Protein AF-A0A6I1MN22-F1 (afdb_monomer_lite)

Secondary structure (DSSP, 8-state):
---EEEEESS-HHHHHHHHHHHHHTT--TTTEEEEE--TT-----HHHHHHHHHHHHHH--

Radius of gyration: 12.57 Å; chains: 1; bounding box: 25×34×22 Å

Foldseek 3Di:
DAAAEDEDAADPPVQVVSVVVCVVVVHDPVRYFYHYNDPPDPPDPPSVVVVVVVVVVVVPD

Structure (mmCIF, N/CA/C/O backbone):
data_AF-A0A6I1MN22-F1
#
_entry.id   AF-A0A6I1MN22-F1
#
loop_
_atom_site.group_PDB
_atom_site.id
_atom_site.type_symbol
_atom_site.label_atom_id
_atom_site.label_alt_id
_atom_site.label_comp_id
_atom_site.label_asym_id
_atom_site.label_entity_id
_atom_site.label_seq_id
_atom_site.pdbx_PDB_ins_code
_atom_site.Cartn_x
_atom_site.Cartn_y
_atom_site.Cartn_z
_atom_site.occupancy
_atom_site.B_iso_or_equiv
_atom_site.auth_seq_id
_atom_site.auth_comp_id
_atom_site.auth_asym_id
_atom_site.auth_atom_id
_atom_site.pdbx_PDB_model_num
ATOM 1 N N . MET A 1 1 ? -11.217 -11.725 0.866 1.00 67.62 1 MET A N 1
ATOM 2 C CA . MET A 1 1 ? -10.278 -11.059 1.797 1.00 67.62 1 MET A CA 1
ATOM 3 C C . MET A 1 1 ? -9.849 -9.751 1.144 1.00 67.62 1 MET A C 1
ATOM 5 O O . MET A 1 1 ? -9.588 -9.777 -0.052 1.00 67.62 1 MET A O 1
ATOM 9 N N . ILE A 1 2 ? -9.902 -8.618 1.851 1.00 75.56 2 ILE A N 1
ATOM 10 C CA . ILE A 1 2 ? -9.615 -7.295 1.265 1.00 75.56 2 ILE A CA 1
ATOM 11 C C . ILE A 1 2 ? -8.142 -6.970 1.506 1.00 75.56 2 ILE A C 1
ATOM 13 O O . ILE A 1 2 ? -7.670 -7.066 2.638 1.00 75.56 2 ILE A O 1
ATOM 17 N N . TYR A 1 3 ? -7.433 -6.597 0.443 1.00 79.94 3 TYR A N 1
ATOM 18 C CA . TYR A 1 3 ? -6.032 -6.195 0.498 1.00 79.94 3 TYR A CA 1
ATOM 19 C C . TYR A 1 3 ? -5.900 -4.742 0.050 1.00 79.94 3 TYR A C 1
ATOM 21 O O . TYR A 1 3 ? -6.512 -4.331 -0.937 1.00 79.94 3 TYR A O 1
ATOM 29 N N . TYR A 1 4 ? -5.092 -3.974 0.774 1.00 80.56 4 TYR A N 1
ATOM 30 C CA . TYR A 1 4 ? -4.853 -2.559 0.520 1.00 80.56 4 TYR A CA 1
ATOM 31 C C . TYR A 1 4 ? -3.429 -2.385 -0.007 1.00 80.56 4 TYR A C 1
ATOM 33 O O . TYR A 1 4 ? -2.473 -2.813 0.633 1.00 80.56 4 TYR A O 1
ATOM 41 N N . TYR A 1 5 ? -3.270 -1.757 -1.1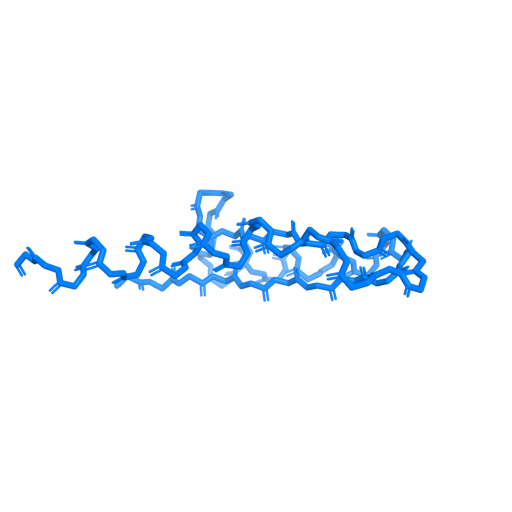70 1.00 82.25 5 TYR A N 1
ATOM 42 C CA . TYR A 1 5 ? -1.963 -1.510 -1.784 1.00 82.25 5 TYR A CA 1
ATOM 43 C C . TYR A 1 5 ? -1.740 -0.006 -1.954 1.00 82.25 5 TYR A C 1
ATOM 45 O O . TYR A 1 5 ? -2.538 0.672 -2.604 1.00 82.25 5 TYR A O 1
ATOM 53 N N . ALA A 1 6 ? -0.644 0.514 -1.398 1.00 80.88 6 ALA A N 1
ATOM 54 C CA . ALA A 1 6 ? -0.208 1.896 -1.582 1.00 80.88 6 ALA A CA 1
ATOM 55 C C . ALA A 1 6 ? 1.194 1.974 -2.182 1.00 80.88 6 ALA A C 1
ATOM 57 O O . ALA A 1 6 ? 2.098 1.218 -1.827 1.00 80.88 6 ALA A O 1
ATOM 58 N N . ARG A 1 7 ? 1.387 2.962 -3.062 1.00 77.19 7 ARG A N 1
ATOM 59 C CA . ARG A 1 7 ? 2.649 3.205 -3.762 1.00 77.19 7 ARG A CA 1
ATOM 60 C C . ARG A 1 7 ? 3.007 4.686 -3.747 1.00 77.19 7 ARG A C 1
ATOM 62 O O . ARG A 1 7 ? 2.219 5.512 -4.201 1.00 77.19 7 ARG A O 1
ATOM 69 N N . VAL A 1 8 ? 4.220 5.024 -3.305 1.00 75.06 8 VAL A N 1
ATOM 70 C CA . VAL A 1 8 ? 4.715 6.417 -3.290 1.00 75.06 8 VAL A CA 1
ATOM 71 C C . VAL A 1 8 ? 6.113 6.541 -3.893 1.00 75.06 8 VAL A C 1
ATOM 73 O O . VAL A 1 8 ? 6.923 5.625 -3.788 1.00 75.06 8 VAL A O 1
ATOM 76 N N . SER A 1 9 ? 6.413 7.693 -4.508 1.00 64.62 9 SER A N 1
ATOM 77 C CA . SER A 1 9 ? 7.700 7.940 -5.193 1.00 64.62 9 SER A CA 1
ATOM 78 C C . SER A 1 9 ? 8.765 8.683 -4.373 1.00 64.62 9 SER A C 1
ATOM 80 O O . SER A 1 9 ? 9.884 8.816 -4.854 1.00 64.62 9 SER A O 1
ATOM 82 N N . SER A 1 10 ? 8.448 9.177 -3.167 1.00 64.25 10 SER A N 1
ATOM 83 C CA . SER A 1 10 ? 9.446 9.640 -2.170 1.00 64.25 10 SER A CA 1
ATOM 84 C C . SER A 1 10 ? 8.830 10.236 -0.899 1.00 64.25 10 SER A C 1
ATOM 86 O O . SER A 1 10 ? 9.509 10.375 0.116 1.00 64.25 10 SER A O 1
ATOM 88 N N . GLU A 1 11 ? 7.544 10.585 -0.911 1.00 66.75 11 GLU A N 1
ATOM 89 C CA . GLU A 1 11 ? 6.915 11.298 0.204 1.00 66.75 11 GLU A CA 1
ATOM 90 C C . GLU A 1 11 ? 6.470 10.336 1.318 1.00 66.75 11 GLU A C 1
ATOM 92 O O . GLU A 1 11 ? 5.342 9.842 1.319 1.00 66.75 11 GLU A O 1
ATOM 97 N N . LYS A 1 12 ? 7.359 10.094 2.296 1.00 68.19 12 LYS A N 1
ATOM 98 C CA . LYS A 1 12 ? 7.055 9.310 3.513 1.00 68.19 12 LYS A CA 1
ATOM 99 C C . LYS A 1 12 ? 5.767 9.784 4.202 1.00 68.19 12 LYS A C 1
ATOM 101 O O . LYS A 1 12 ? 4.954 8.955 4.584 1.00 68.19 12 LYS A O 1
ATOM 106 N N . GLN A 1 13 ? 5.556 11.098 4.305 1.00 70.75 13 GLN A N 1
ATOM 107 C CA . GLN A 1 13 ? 4.378 11.665 4.975 1.00 70.75 13 GLN A CA 1
ATOM 108 C C . GLN A 1 13 ? 3.052 11.321 4.279 1.00 70.75 13 GLN A C 1
ATOM 110 O O . GLN A 1 13 ? 2.055 11.075 4.955 1.00 70.75 13 GLN A O 1
ATOM 115 N N . LYS A 1 14 ? 3.029 11.249 2.941 1.00 77.81 14 LYS A N 1
ATOM 116 C CA . LYS A 1 14 ? 1.822 10.848 2.199 1.00 77.81 14 LYS A CA 1
ATOM 117 C C . LYS A 1 14 ? 1.508 9.366 2.384 1.00 77.81 14 LYS A C 1
ATOM 119 O O . LYS A 1 14 ? 0.342 9.007 2.505 1.00 77.81 14 LYS A O 1
ATOM 124 N N . LEU A 1 15 ? 2.543 8.528 2.456 1.00 79.56 15 LEU A N 1
ATOM 125 C CA . LEU A 1 15 ? 2.390 7.093 2.683 1.00 79.56 15 LEU A CA 1
ATOM 126 C C . LEU A 1 15 ? 1.824 6.802 4.072 1.00 79.56 15 LEU A C 1
ATOM 128 O O . LEU A 1 15 ? 0.864 6.050 4.182 1.00 79.56 15 LEU A O 1
ATOM 132 N N . THR A 1 16 ? 2.362 7.441 5.115 1.00 82.44 16 THR A N 1
ATOM 133 C CA . THR A 1 16 ? 1.857 7.271 6.483 1.00 82.44 16 THR A CA 1
ATOM 134 C C . THR A 1 16 ? 0.370 7.599 6.566 1.00 82.44 16 THR A C 1
ATOM 136 O O . THR A 1 16 ? -0.387 6.818 7.125 1.00 82.44 16 THR A O 1
ATOM 139 N N . ARG A 1 17 ? -0.074 8.693 5.934 1.00 84.94 17 ARG A N 1
ATOM 140 C CA . ARG A 1 17 ? -1.489 9.088 5.932 1.00 84.94 17 ARG A CA 1
ATOM 141 C C . ARG A 1 17 ? -2.393 8.107 5.173 1.00 84.94 17 ARG A C 1
ATOM 143 O O . ARG A 1 17 ? -3.526 7.897 5.583 1.00 84.94 17 ARG A O 1
ATOM 150 N N . GLN A 1 18 ? -1.909 7.498 4.087 1.00 82.12 18 GLN A N 1
ATOM 151 C CA . GLN A 1 18 ? -2.644 6.437 3.384 1.00 82.12 18 GLN A CA 1
ATOM 152 C C . GLN A 1 18 ? -2.763 5.170 4.233 1.00 82.12 18 GLN A C 1
ATOM 154 O O . GLN A 1 18 ? -3.834 4.578 4.291 1.00 82.12 18 GLN A O 1
ATOM 159 N N . ILE A 1 19 ? -1.683 4.781 4.915 1.00 84.12 19 ILE A N 1
ATOM 160 C CA . ILE A 1 19 ? -1.683 3.626 5.817 1.00 84.12 19 ILE A CA 1
ATOM 161 C C . ILE A 1 19 ? -2.657 3.853 6.976 1.00 84.12 19 ILE A C 1
ATOM 163 O O . ILE A 1 19 ? -3.401 2.940 7.313 1.00 84.12 19 ILE A O 1
ATOM 167 N N . ASP A 1 20 ? -2.688 5.058 7.546 1.00 87.75 20 ASP A N 1
ATOM 168 C CA . ASP A 1 20 ? -3.599 5.412 8.640 1.00 87.75 20 ASP A CA 1
ATOM 169 C C . ASP A 1 20 ? -5.072 5.282 8.217 1.00 87.75 20 ASP A C 1
ATOM 171 O O . ASP A 1 20 ? -5.854 4.607 8.880 1.00 87.75 20 ASP A O 1
ATOM 175 N N . LEU A 1 21 ? -5.418 5.796 7.031 1.00 86.69 21 LEU A N 1
ATOM 176 C CA . LEU A 1 21 ? -6.753 5.631 6.442 1.00 86.69 21 LEU A CA 1
ATOM 177 C C . LEU A 1 21 ? -7.101 4.162 6.180 1.00 86.69 21 LEU A C 1
ATOM 179 O O . LEU A 1 21 ? -8.236 3.745 6.396 1.00 86.69 21 LEU A O 1
ATOM 183 N N . PHE A 1 22 ? -6.141 3.356 5.721 1.00 85.94 22 PHE A N 1
ATOM 184 C CA . PHE A 1 22 ? -6.376 1.924 5.552 1.00 85.94 22 PHE A CA 1
ATOM 185 C C . PHE A 1 22 ? -6.621 1.237 6.887 1.00 85.94 22 PHE A C 1
ATOM 187 O O . PHE A 1 22 ? -7.515 0.401 6.953 1.00 85.94 22 PHE A O 1
ATOM 194 N N . LYS A 1 23 ? -5.891 1.610 7.943 1.00 84.88 23 LYS A N 1
ATOM 195 C CA . LYS A 1 23 ? -6.119 1.099 9.299 1.00 84.88 23 LYS A CA 1
ATOM 196 C C . LYS A 1 23 ? -7.502 1.465 9.821 1.00 84.88 23 LYS A C 1
ATOM 198 O O . LYS A 1 23 ? -8.185 0.602 10.366 1.00 84.88 23 LYS A O 1
ATOM 203 N N . GLU A 1 24 ? -7.948 2.690 9.568 1.00 87.00 24 GLU A N 1
ATOM 204 C CA . GLU A 1 24 ? -9.289 3.153 9.930 1.00 87.00 24 GLU A CA 1
ATOM 205 C C . GLU A 1 24 ? -10.396 2.389 9.177 1.00 87.00 24 GLU A C 1
ATOM 207 O O . GLU A 1 24 ? -11.417 2.034 9.761 1.00 87.00 24 GLU A O 1
ATOM 212 N N . MET A 1 25 ? -10.160 2.018 7.913 1.00 83.00 25 MET A N 1
ATOM 213 C CA . MET A 1 25 ? -11.060 1.162 7.122 1.00 83.00 25 MET A CA 1
ATOM 214 C C . MET A 1 25 ? -10.990 -0.338 7.482 1.00 83.00 25 MET A C 1
ATOM 216 O O . MET A 1 25 ? -11.604 -1.167 6.807 1.00 83.00 25 MET A O 1
ATOM 220 N N . GLY A 1 26 ? -10.241 -0.720 8.521 1.00 83.62 26 GLY A N 1
ATOM 221 C CA . GLY A 1 26 ? -10.088 -2.113 8.962 1.00 83.62 26 GLY A CA 1
ATOM 222 C C . GLY A 1 26 ? -8.953 -2.883 8.277 1.00 83.62 26 GLY A C 1
ATOM 223 O O . GLY A 1 26 ? -8.851 -4.103 8.409 1.00 83.62 26 GLY A O 1
ATOM 224 N N . GLY A 1 27 ? -8.086 -2.192 7.541 1.00 83.12 27 GLY A N 1
ATOM 225 C CA . GLY A 1 27 ? -6.830 -2.725 7.036 1.00 83.12 27 GLY A CA 1
ATOM 226 C C . GLY A 1 27 ? -5.847 -2.989 8.175 1.00 83.12 27 GLY A C 1
ATOM 227 O O . GLY A 1 27 ? -5.573 -2.144 9.016 1.00 83.12 27 GLY A O 1
ATOM 228 N N . THR A 1 28 ? -5.265 -4.176 8.202 1.00 78.62 28 THR A N 1
ATOM 229 C CA . THR A 1 28 ? -4.179 -4.522 9.129 1.00 78.62 28 THR A CA 1
ATOM 230 C C . THR A 1 28 ? -2.837 -4.462 8.411 1.00 78.62 28 THR A C 1
ATOM 232 O O . THR A 1 28 ? -2.793 -4.619 7.191 1.00 78.62 28 THR A O 1
ATOM 235 N N . ASP A 1 29 ? -1.725 -4.311 9.136 1.00 75.62 29 ASP A N 1
ATOM 236 C CA . ASP A 1 29 ? -0.371 -4.318 8.551 1.00 75.62 29 ASP A CA 1
ATOM 237 C C . ASP A 1 29 ? -0.066 -5.595 7.734 1.00 75.62 29 ASP A C 1
ATOM 239 O O . ASP A 1 29 ? 0.803 -5.582 6.874 1.00 75.62 29 ASP A O 1
ATOM 243 N N . ARG A 1 30 ? -0.818 -6.686 7.945 1.00 75.75 30 ARG A N 1
ATOM 244 C CA . ARG A 1 30 ? -0.736 -7.936 7.158 1.00 75.75 30 ARG A CA 1
ATOM 245 C C . ARG A 1 30 ? -1.490 -7.876 5.825 1.00 75.75 30 ARG A C 1
ATOM 247 O O . ARG A 1 30 ? -1.256 -8.696 4.949 1.00 75.75 30 ARG A O 1
ATOM 254 N N . THR A 1 31 ? -2.432 -6.947 5.699 1.00 79.19 31 THR A N 1
ATOM 255 C CA . THR A 1 31 ? -3.244 -6.713 4.492 1.00 79.19 31 THR A CA 1
ATOM 256 C C . THR A 1 31 ? -2.852 -5.437 3.754 1.00 79.19 31 THR A C 1
ATOM 258 O O . THR A 1 31 ? -3.313 -5.229 2.634 1.00 79.19 31 THR A O 1
ATOM 261 N N . ILE A 1 32 ? -2.042 -4.577 4.382 1.00 83.94 32 ILE A N 1
ATOM 262 C CA . ILE A 1 32 ? -1.570 -3.310 3.829 1.00 83.94 32 ILE A CA 1
ATOM 263 C C . ILE A 1 32 ? -0.166 -3.512 3.267 1.00 83.94 32 ILE A C 1
ATOM 265 O O . ILE A 1 32 ? 0.798 -3.719 3.997 1.00 83.94 32 ILE A O 1
ATOM 269 N N . PHE A 1 33 ? -0.055 -3.380 1.955 1.00 81.44 33 PHE A N 1
ATOM 270 C CA . PHE A 1 33 ? 1.180 -3.519 1.206 1.00 81.44 33 PHE A CA 1
ATOM 271 C C . PHE A 1 33 ? 1.663 -2.135 0.772 1.00 81.44 33 PHE A C 1
ATOM 273 O O . PHE A 1 33 ? 0.958 -1.410 0.068 1.00 81.44 33 PHE A O 1
ATOM 280 N N . GLN A 1 34 ? 2.866 -1.756 1.204 1.00 80.81 34 GLN A N 1
ATOM 281 C CA . GLN A 1 34 ? 3.475 -0.463 0.885 1.00 80.81 34 GLN A CA 1
ATOM 282 C C . GLN A 1 34 ? 4.669 -0.632 -0.058 1.00 80.81 34 GLN A C 1
ATOM 284 O O . GLN A 1 34 ? 5.633 -1.321 0.263 1.00 80.81 34 GLN A O 1
ATOM 289 N N . GLU A 1 35 ? 4.637 0.044 -1.205 1.00 79.00 35 GLU A N 1
ATOM 290 C CA . GLU A 1 35 ? 5.747 0.059 -2.158 1.00 79.00 35 GLU A CA 1
ATOM 291 C C . GLU A 1 35 ? 6.356 1.465 -2.249 1.00 79.00 35 GLU A C 1
ATOM 293 O O . GLU A 1 35 ? 5.727 2.433 -2.694 1.00 79.00 35 GLU A O 1
ATOM 298 N N . LYS A 1 36 ? 7.622 1.585 -1.835 1.00 70.31 36 LYS A N 1
ATOM 299 C CA . LYS A 1 36 ? 8.386 2.827 -1.962 1.00 70.31 36 LYS A CA 1
ATOM 300 C C . LYS A 1 36 ? 9.207 2.792 -3.247 1.00 70.31 36 LYS A C 1
ATOM 302 O O . LYS A 1 36 ? 10.255 2.154 -3.309 1.00 70.31 36 LYS A O 1
ATOM 307 N N . LYS A 1 37 ? 8.777 3.541 -4.261 1.00 69.19 37 LYS A N 1
ATOM 308 C CA . LYS A 1 37 ? 9.567 3.758 -5.474 1.00 69.19 37 LYS A CA 1
ATOM 309 C C . LYS A 1 37 ? 10.678 4.762 -5.160 1.00 69.19 37 LYS A C 1
ATOM 311 O O . LYS A 1 37 ? 10.415 5.947 -4.998 1.00 69.19 37 LYS A O 1
ATOM 316 N N . SER A 1 38 ? 11.918 4.293 -5.043 1.00 54.31 38 SER A N 1
ATOM 317 C CA . SER A 1 38 ? 13.088 5.167 -4.900 1.00 54.31 38 SER A CA 1
ATOM 318 C 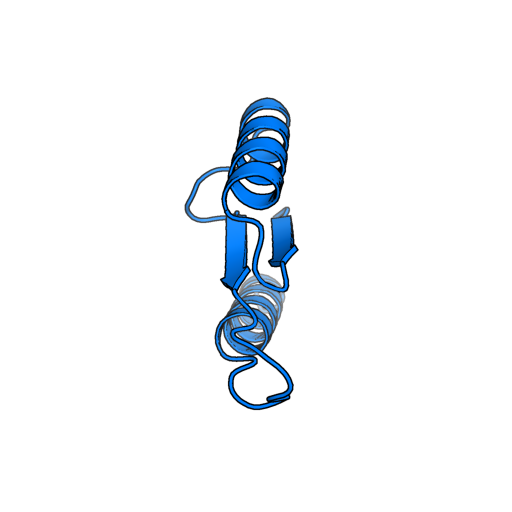C . SER A 1 38 ? 13.581 5.574 -6.293 1.00 54.31 38 SER A C 1
ATOM 320 O O . SER A 1 38 ? 14.313 4.835 -6.948 1.00 54.31 38 SER A O 1
ATOM 322 N N . GLY A 1 39 ? 13.134 6.730 -6.788 1.00 56.34 39 GLY A N 1
ATOM 323 C CA . GLY A 1 39 ? 13.606 7.295 -8.059 1.00 56.34 39 GLY A CA 1
ATOM 324 C C . GLY A 1 39 ? 13.127 6.568 -9.326 1.00 56.34 39 GLY A C 1
ATOM 325 O O . GLY A 1 39 ? 12.255 5.703 -9.297 1.00 56.34 39 GLY A O 1
ATOM 326 N N . LYS A 1 40 ? 13.680 6.965 -10.481 1.00 53.75 40 LYS A N 1
ATOM 327 C CA . LYS A 1 40 ? 13.252 6.615 -11.857 1.00 53.75 40 LYS A CA 1
ATOM 328 C C . LYS A 1 40 ? 13.339 5.118 -12.222 1.00 53.75 40 LYS A C 1
ATOM 330 O O . LYS A 1 40 ? 13.183 4.776 -13.390 1.00 53.75 40 LYS A O 1
ATOM 335 N N . SER A 1 41 ? 13.573 4.235 -11.256 1.00 56.22 41 SER A N 1
ATOM 336 C CA . SER A 1 41 ? 13.688 2.801 -11.482 1.00 56.22 41 SER A CA 1
ATOM 337 C C . SER A 1 41 ? 12.315 2.128 -11.453 1.00 56.22 41 SER A C 1
ATOM 339 O O . SER A 1 41 ? 11.524 2.310 -10.529 1.00 56.22 41 SER A O 1
ATOM 341 N N . PHE A 1 42 ? 12.019 1.359 -12.500 1.00 55.69 42 PHE A N 1
ATOM 342 C CA . PHE A 1 42 ? 10.886 0.427 -12.563 1.00 55.69 42 PHE A CA 1
ATOM 343 C C . PHE A 1 42 ? 11.223 -0.940 -11.936 1.00 55.69 42 PHE A C 1
ATOM 345 O O . PHE A 1 42 ? 10.385 -1.840 -11.961 1.00 55.69 42 PHE A O 1
ATOM 352 N N . ALA A 1 43 ? 12.432 -1.088 -11.386 1.00 53.22 43 ALA A N 1
ATOM 353 C CA . ALA A 1 43 ? 12.906 -2.282 -10.704 1.00 53.22 43 ALA A CA 1
ATOM 354 C C . ALA A 1 43 ? 12.296 -2.382 -9.294 1.00 53.22 43 ALA A C 1
ATOM 356 O O . ALA A 1 43 ? 12.257 -1.384 -8.578 1.00 53.22 43 ALA A O 1
ATOM 357 N N . ASN A 1 44 ? 11.863 -3.584 -8.913 1.00 54.97 44 ASN A N 1
ATOM 358 C CA . ASN A 1 44 ? 11.261 -3.972 -7.626 1.00 54.97 44 ASN A CA 1
ATOM 359 C C . ASN A 1 44 ? 9.759 -3.697 -7.483 1.00 54.97 44 ASN A C 1
ATOM 361 O O . ASN A 1 44 ? 9.324 -2.875 -6.681 1.00 54.97 44 ASN A O 1
ATOM 365 N N . ARG A 1 45 ? 8.963 -4.475 -8.228 1.00 66.19 45 ARG A N 1
ATOM 366 C CA . ARG A 1 45 ? 7.538 -4.731 -7.944 1.00 66.19 45 ARG A CA 1
ATOM 367 C C . ARG A 1 45 ? 7.354 -5.966 -7.051 1.00 66.19 45 ARG A C 1
ATOM 369 O O . ARG A 1 45 ? 6.458 -6.770 -7.292 1.00 66.19 45 ARG A O 1
ATOM 376 N N . ASP A 1 46 ? 8.234 -6.150 -6.074 1.00 72.56 46 ASP A N 1
ATOM 377 C CA . ASP A 1 46 ? 8.239 -7.345 -5.220 1.00 72.56 46 ASP A CA 1
ATOM 378 C C . ASP A 1 46 ? 6.926 -7.443 -4.431 1.00 72.56 46 ASP A C 1
ATOM 380 O O . A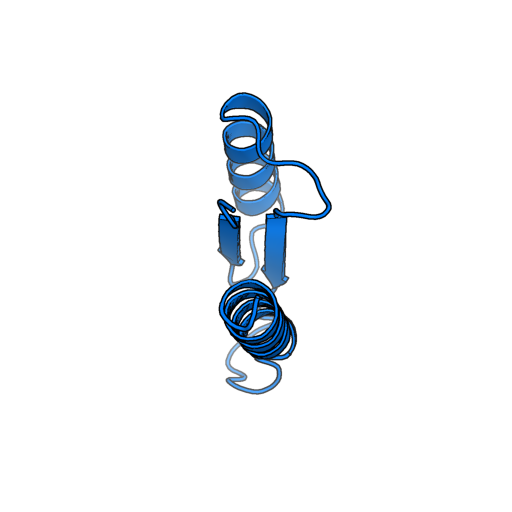SP A 1 46 ? 6.205 -8.432 -4.493 1.00 72.56 46 ASP A O 1
ATOM 384 N N . THR A 1 47 ? 6.513 -6.316 -3.848 1.00 75.19 47 THR A N 1
ATOM 385 C CA . THR A 1 47 ? 5.286 -6.189 -3.055 1.00 75.19 47 THR A CA 1
ATOM 386 C C . THR A 1 47 ? 4.009 -6.390 -3.884 1.00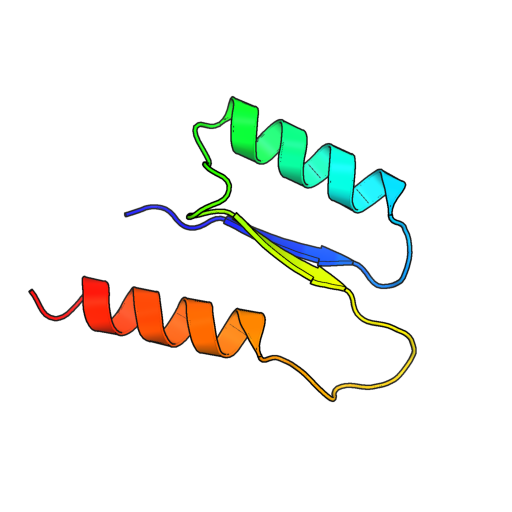 75.19 47 THR A C 1
ATOM 388 O O . THR A 1 47 ? 3.016 -6.925 -3.398 1.00 75.19 47 THR A O 1
ATOM 391 N N . TRP A 1 48 ? 4.012 -5.980 -5.157 1.00 73.50 48 TRP A N 1
ATOM 392 C CA . TRP A 1 48 ? 2.891 -6.220 -6.073 1.00 73.50 48 TRP A CA 1
ATOM 393 C C . TRP A 1 48 ? 2.784 -7.692 -6.487 1.00 73.50 48 TRP A C 1
ATOM 395 O O . TRP A 1 48 ? 1.680 -8.228 -6.583 1.00 73.50 48 TRP A O 1
ATOM 405 N N . LEU A 1 49 ? 3.920 -8.346 -6.747 1.00 79.50 49 LEU A N 1
ATOM 406 C CA . LEU A 1 49 ? 3.956 -9.773 -7.065 1.00 79.50 49 LEU A CA 1
ATOM 407 C C . LEU A 1 49 ? 3.527 -10.617 -5.863 1.00 79.50 49 LEU A C 1
ATOM 409 O O . LEU A 1 49 ? 2.746 -11.548 -6.043 1.00 79.50 49 LEU A O 1
ATOM 413 N N . GLU A 1 50 ? 3.954 -10.241 -4.658 1.00 80.12 50 GLU A N 1
ATOM 414 C CA . GLU A 1 50 ? 3.539 -10.864 -3.400 1.00 80.12 50 GLU A CA 1
ATOM 415 C C . GLU A 1 50 ? 2.023 -10.741 -3.191 1.00 80.12 50 GLU A C 1
ATOM 417 O O . GLU A 1 50 ? 1.348 -11.748 -2.986 1.00 80.12 50 GLU A O 1
ATOM 422 N N . LEU A 1 51 ? 1.445 -9.548 -3.376 1.00 80.88 51 LEU A N 1
ATOM 423 C CA . LEU A 1 51 ? -0.010 -9.361 -3.321 1.00 80.88 51 LEU A CA 1
ATOM 424 C C . LEU A 1 51 ? -0.742 -10.222 -4.364 1.00 80.88 51 LEU A C 1
ATOM 426 O O . LEU A 1 51 ? -1.773 -10.821 -4.065 1.00 80.88 51 LEU A O 1
ATOM 430 N N . MET A 1 52 ? -0.207 -10.327 -5.582 1.00 81.06 52 MET A N 1
ATOM 431 C CA . MET A 1 52 ? -0.775 -11.175 -6.638 1.00 81.06 52 MET A CA 1
ATOM 432 C C . MET A 1 52 ? -0.635 -12.677 -6.362 1.00 81.06 52 MET A C 1
ATOM 434 O O . MET A 1 52 ? -1.442 -13.461 -6.868 1.00 81.06 52 MET A O 1
ATOM 438 N N . GLN A 1 53 ? 0.379 -13.091 -5.603 1.00 81.56 53 GLN A N 1
ATOM 439 C CA . GLN A 1 53 ? 0.536 -14.464 -5.130 1.00 81.56 53 GLN A CA 1
ATOM 440 C C . GLN A 1 53 ? -0.477 -14.756 -4.022 1.00 81.56 53 GLN A C 1
ATOM 442 O O . GLN A 1 53 ? -1.242 -15.703 -4.157 1.00 81.56 53 GLN A O 1
ATOM 447 N N . TRP A 1 54 ? -0.581 -13.882 -3.020 1.00 78.75 54 TRP A N 1
ATOM 448 C CA . TRP A 1 54 ? -1.561 -13.990 -1.935 1.00 78.75 54 TRP A CA 1
ATOM 449 C C . TRP A 1 54 ? -3.003 -13.991 -2.440 1.00 78.75 54 TRP A C 1
ATOM 451 O O . TRP A 1 54 ? -3.824 -14.789 -1.992 1.00 78.75 54 TRP A O 1
ATOM 461 N N . ALA A 1 55 ? -3.318 -13.130 -3.410 1.00 77.81 55 ALA A N 1
ATOM 462 C CA . ALA A 1 55 ? -4.630 -13.106 -4.043 1.00 77.81 55 ALA A CA 1
ATOM 463 C C . ALA A 1 55 ? -4.928 -14.413 -4.798 1.00 77.81 55 ALA A C 1
ATOM 465 O O . ALA A 1 55 ? -6.066 -14.878 -4.777 1.00 77.81 55 ALA A O 1
ATOM 466 N N . ARG A 1 56 ? -3.920 -15.028 -5.436 1.00 77.44 56 ARG A N 1
ATOM 467 C CA . ARG A 1 56 ? -4.063 -16.328 -6.113 1.00 77.44 56 ARG A CA 1
ATOM 468 C C . ARG A 1 56 ? -4.182 -17.497 -5.140 1.00 77.44 56 ARG A C 1
ATOM 470 O O . ARG A 1 56 ? -5.047 -18.347 -5.334 1.00 77.44 56 ARG A O 1
ATOM 477 N N . GLU A 1 57 ? -3.366 -17.536 -4.093 1.00 73.81 57 GLU A N 1
ATOM 478 C CA . GLU A 1 57 ? -3.450 -18.564 -3.049 1.00 73.81 57 GLU A CA 1
ATOM 479 C C . GLU A 1 57 ? -4.786 -18.487 -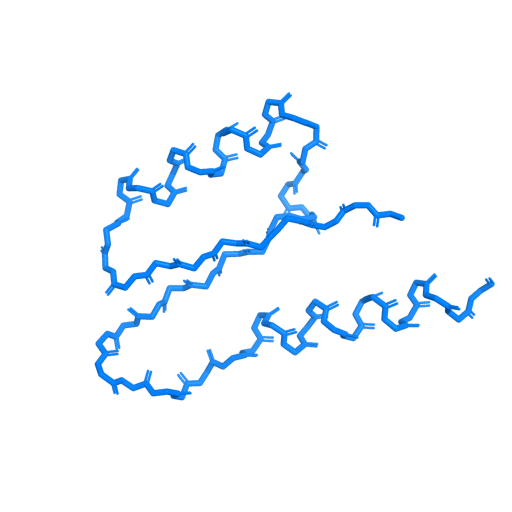2.306 1.00 73.81 57 GLU A C 1
ATOM 481 O O . GLU A 1 57 ? -5.444 -19.504 -2.109 1.00 73.81 57 GLU A O 1
ATOM 486 N N . GLY A 1 58 ? -5.245 -17.276 -1.980 1.00 65.38 58 GLY A N 1
ATOM 487 C CA . GLY A 1 58 ? -6.550 -17.049 -1.362 1.00 65.38 58 GLY A CA 1
ATOM 488 C C . GLY A 1 58 ? -7.742 -17.389 -2.264 1.00 65.38 58 GLY A C 1
ATOM 489 O O . GLY A 1 58 ? -8.826 -17.642 -1.748 1.00 65.38 58 GLY A O 1
ATOM 490 N N . ALA A 1 59 ? -7.556 -17.414 -3.587 1.00 55.47 59 ALA A N 1
ATOM 491 C CA . ALA A 1 59 ? -8.572 -17.826 -4.556 1.00 55.47 59 ALA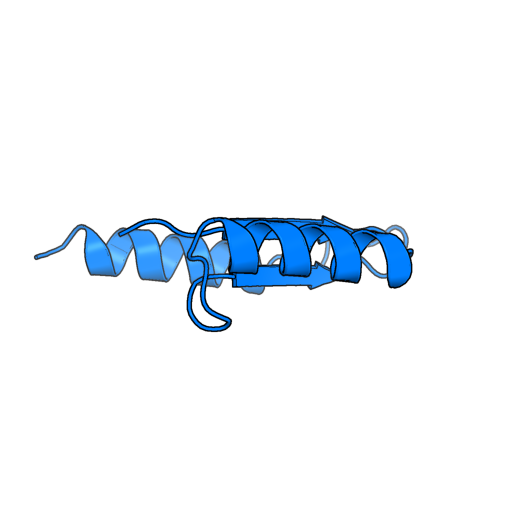 A CA 1
ATOM 492 C C . ALA A 1 59 ? -8.600 -19.346 -4.812 1.00 55.47 59 ALA A C 1
ATOM 494 O O . ALA A 1 59 ? -9.526 -19.827 -5.457 1.00 55.47 59 ALA A O 1
ATOM 495 N N . THR A 1 60 ? -7.609 -20.102 -4.323 1.00 43.53 60 THR A N 1
ATOM 496 C CA . THR A 1 60 ? -7.474 -21.551 -4.576 1.00 43.53 60 THR A CA 1
ATOM 497 C C . THR A 1 60 ? -8.011 -22.399 -3.412 1.00 43.53 60 THR A C 1
ATOM 499 O O . THR A 1 60 ? -7.476 -23.462 -3.114 1.00 43.53 60 THR A O 1
ATOM 502 N N . LYS A 1 61 ? -9.065 -21.958 -2.720 1.00 40.91 61 LYS A N 1
ATOM 503 C CA . LYS A 1 61 ? -9.671 -22.735 -1.630 1.00 40.91 61 LYS A CA 1
ATOM 504 C C . LYS A 1 61 ? -11.175 -22.867 -1.771 1.00 40.91 61 LYS A C 1
ATOM 506 O O . LYS A 1 61 ? -11.809 -21.857 -2.142 1.00 40.91 61 LYS A O 1
#

Sequence (61 aa):
MIYYYARVSSEKQKLTRQIDLFKEMGGTDRTIFQEKKSGKSFANRDTWLELMQWAREGATK

pLDDT: mean 73.58, std 11.17, range [40.91, 87.75]

InterPro domains:
  IPR006118 Recombinase, conserved site [PS00397] (5-13)
  IPR006119 Resolvase, N-terminal catalytic domain [PF00239] (3-58)
  IPR006119 Resolvase, N-terminal catalytic domain [PS51736] (1-61)
  IPR036162 Resolvase-like, N-terminal catalytic domain superfamily [G3DSA:3.40.50.1390] (1-61)
  IPR036162 Resolvase-like, N-terminal catalytic domain superfamily [SSF53041] (1-58)

Organism: NCBI:txid39493